Protein AF-A0A7Y2W8E3-F1 (afdb_monomer_lite)

Foldseek 3Di:
DDDDDDPPPDPPVVVVVVVVVVVVVVVVVVVVVPPPDDDPVPDDPVVCVVVCVVVPDDDDDDDPVVD

Radius of gyration: 23.61 Å; chains: 1; bounding box: 50×29×66 Å

Structure (mmCIF, N/CA/C/O backbone):
data_AF-A0A7Y2W8E3-F1
#
_entry.id   AF-A0A7Y2W8E3-F1
#
loop_
_atom_site.group_PDB
_atom_site.id
_atom_site.type_symbol
_atom_site.label_atom_id
_atom_site.label_alt_id
_atom_site.label_comp_id
_atom_site.label_asym_id
_atom_site.label_entity_id
_atom_site.label_seq_id
_atom_site.pdbx_PDB_ins_code
_atom_site.Cartn_x
_atom_site.Cartn_y
_atom_site.Cartn_z
_atom_site.occupancy
_atom_site.B_iso_or_equiv
_atom_site.auth_seq_id
_atom_site.auth_comp_id
_atom_site.auth_asym_id
_atom_site.auth_atom_id
_atom_site.pdbx_PDB_model_num
ATOM 1 N N . MET A 1 1 ? -32.052 10.147 52.852 1.00 47.44 1 MET A N 1
ATOM 2 C CA . MET A 1 1 ? -31.304 10.002 51.588 1.00 47.44 1 MET A CA 1
ATOM 3 C C . MET A 1 1 ? -31.874 8.776 50.912 1.00 47.44 1 MET A C 1
ATOM 5 O O . MET A 1 1 ? -31.581 7.684 51.378 1.00 47.44 1 MET A O 1
ATOM 9 N N . ASP A 1 2 ? -32.756 8.957 49.931 1.00 56.97 2 ASP A N 1
ATOM 10 C CA . ASP A 1 2 ? -33.380 7.836 49.222 1.00 56.97 2 ASP A CA 1
ATOM 11 C C . ASP A 1 2 ? -32.585 7.509 47.963 1.00 56.97 2 ASP A C 1
ATOM 13 O O . ASP A 1 2 ? -32.364 8.355 47.094 1.00 56.97 2 ASP A O 1
ATOM 17 N N . CYS A 1 3 ? -32.116 6.267 47.900 1.00 62.28 3 CYS A N 1
ATOM 18 C CA . CYS A 1 3 ? -31.438 5.717 46.741 1.00 62.28 3 CYS A CA 1
ATOM 19 C C . CYS A 1 3 ? -32.494 5.250 45.738 1.00 62.28 3 CYS A C 1
ATOM 21 O O . CYS A 1 3 ? -33.185 4.259 45.968 1.00 62.28 3 CYS A O 1
ATOM 23 N N . HIS A 1 4 ? -32.601 5.945 44.610 1.00 55.62 4 HIS A N 1
ATOM 24 C CA . HIS A 1 4 ? -33.416 5.493 43.490 1.00 55.62 4 HIS A CA 1
ATOM 25 C C . HIS A 1 4 ? -32.624 4.460 42.674 1.00 55.62 4 HIS A C 1
ATOM 27 O O . HIS A 1 4 ? -31.616 4.788 42.050 1.00 55.62 4 HIS A O 1
ATOM 33 N N . VAL A 1 5 ? -33.071 3.202 42.700 1.00 69.44 5 VAL A N 1
ATOM 34 C CA . VAL A 1 5 ? -32.619 2.156 41.772 1.00 69.44 5 VAL A CA 1
ATOM 35 C C . VAL A 1 5 ? -33.094 2.529 40.369 1.00 69.44 5 VAL A C 1
ATOM 37 O O . VAL A 1 5 ? -34.283 2.734 40.137 1.00 69.44 5 VAL A O 1
ATOM 40 N N . ILE A 1 6 ? -32.151 2.650 39.438 1.00 66.31 6 ILE A N 1
ATOM 41 C CA . ILE A 1 6 ? -32.438 2.875 38.023 1.00 66.31 6 ILE A CA 1
ATOM 42 C C . ILE A 1 6 ? -32.934 1.542 37.460 1.00 66.31 6 ILE A C 1
ATOM 44 O O . ILE A 1 6 ? -32.146 0.615 37.285 1.00 66.31 6 ILE A O 1
ATOM 48 N N . GLU A 1 7 ? -34.237 1.424 37.202 1.00 61.81 7 GLU A N 1
ATOM 49 C CA . GLU A 1 7 ? -34.776 0.266 36.493 1.00 61.81 7 GLU A CA 1
ATOM 50 C C . GLU A 1 7 ? -34.272 0.248 35.042 1.00 61.81 7 GLU A C 1
ATOM 52 O O . GLU A 1 7 ? -34.421 1.215 34.288 1.00 61.81 7 GLU A O 1
ATOM 57 N N . GLU A 1 8 ? -33.667 -0.872 34.642 1.00 56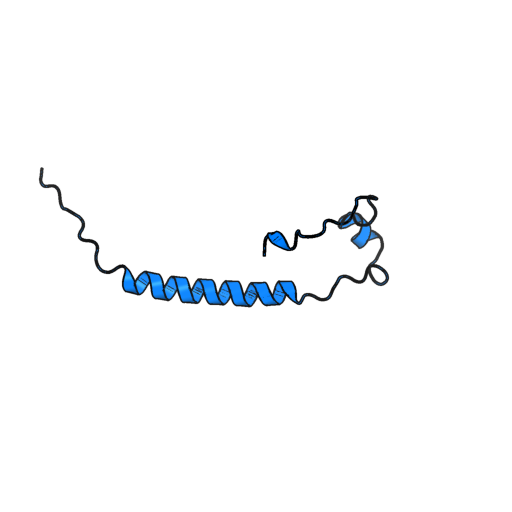.41 8 GLU A N 1
ATOM 58 C CA . GLU A 1 8 ? -33.192 -1.130 33.283 1.00 56.41 8 GLU A CA 1
ATOM 59 C C . GLU A 1 8 ? -34.374 -1.300 32.314 1.00 56.41 8 GLU A C 1
ATOM 61 O O . GLU A 1 8 ? -34.815 -2.399 31.968 1.00 56.41 8 GLU A O 1
ATOM 66 N N . GLY A 1 9 ? -34.898 -0.176 31.833 1.00 57.91 9 GLY A N 1
ATOM 67 C CA . GLY A 1 9 ? -35.879 -0.137 30.757 1.00 57.91 9 GLY A CA 1
ATOM 68 C C . GLY A 1 9 ? -35.308 -0.671 29.436 1.00 57.91 9 GLY A C 1
ATOM 69 O O . GLY A 1 9 ? -34.656 0.055 28.693 1.00 57.91 9 GLY A O 1
ATOM 70 N N . ARG A 1 10 ? -35.619 -1.936 29.121 1.00 57.50 10 ARG A N 1
ATOM 71 C CA . ARG A 1 10 ? -35.631 -2.566 27.778 1.00 57.50 10 ARG A CA 1
ATOM 72 C C . ARG A 1 10 ? -34.364 -2.372 26.912 1.00 57.50 10 ARG A C 1
ATOM 74 O O . ARG A 1 10 ? -34.338 -1.519 26.022 1.00 57.50 10 ARG A O 1
ATOM 81 N N . PRO A 1 11 ? -33.378 -3.285 26.989 1.00 55.38 11 PRO A N 1
ATOM 82 C CA . PRO A 1 11 ? -32.217 -3.274 26.089 1.00 55.38 11 PRO A CA 1
ATOM 83 C C . PRO A 1 11 ? -32.534 -3.666 24.627 1.00 55.38 11 PRO A C 1
ATOM 85 O O . PRO A 1 11 ? -31.701 -3.479 23.739 1.00 55.38 11 PRO A O 1
ATOM 88 N N . GLN A 1 12 ? -33.732 -4.185 24.328 1.00 55.03 12 GLN A N 1
ATOM 89 C CA . GLN A 1 12 ? -34.036 -4.824 23.037 1.00 55.03 12 GLN A CA 1
ATOM 90 C C . GLN A 1 12 ? -34.029 -3.873 21.823 1.00 55.03 12 GLN A C 1
ATOM 92 O O . GLN A 1 12 ? -33.605 -4.283 20.741 1.00 55.03 12 GLN A O 1
ATOM 97 N N . GLN A 1 13 ? -34.452 -2.609 21.966 1.00 57.84 13 GLN A N 1
ATOM 98 C CA . GLN A 1 13 ? -34.493 -1.666 20.833 1.00 57.84 13 GLN A CA 1
ATOM 99 C C . GLN A 1 13 ? -33.103 -1.139 20.440 1.00 57.84 13 GLN A C 1
ATOM 101 O O . GLN A 1 13 ? -32.825 -0.995 19.249 1.00 57.84 13 GLN A O 1
ATOM 106 N 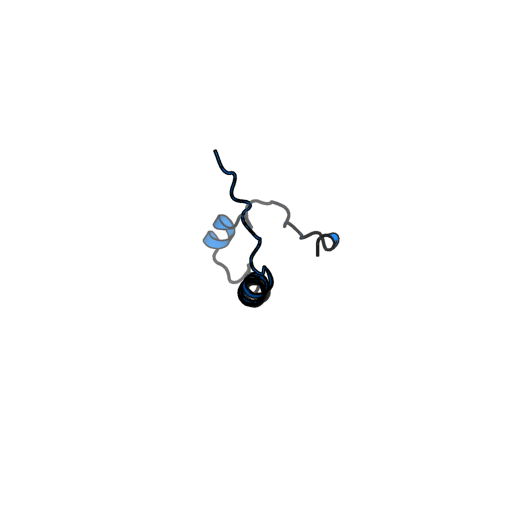N . ARG A 1 14 ? -32.196 -0.920 21.406 1.00 58.94 14 ARG A N 1
ATOM 107 C CA . ARG A 1 14 ? -30.810 -0.488 21.129 1.00 58.94 14 ARG A CA 1
ATOM 108 C C . ARG A 1 14 ? -30.064 -1.533 20.301 1.00 58.94 14 ARG A C 1
ATOM 110 O O . ARG A 1 14 ? -29.441 -1.186 19.301 1.00 58.94 14 ARG A O 1
ATOM 117 N N . ILE A 1 15 ? -30.192 -2.811 20.662 1.00 65.50 15 ILE A N 1
ATOM 118 C CA . ILE A 1 15 ? -29.492 -3.931 20.008 1.00 65.50 15 ILE A CA 1
ATOM 119 C C . ILE A 1 15 ? -29.839 -4.024 18.509 1.00 65.50 15 ILE A C 1
ATOM 121 O O . ILE A 1 15 ? -28.958 -4.247 17.677 1.00 65.50 15 ILE A O 1
ATOM 125 N N . GLN A 1 16 ? -31.105 -3.793 18.145 1.00 67.38 16 GLN A N 1
ATOM 126 C CA . GLN A 1 16 ? -31.579 -3.833 16.754 1.00 67.38 16 GLN A CA 1
ATOM 127 C C . GLN A 1 16 ? -30.911 -2.761 15.877 1.00 67.38 16 GLN A C 1
ATOM 129 O O . GLN A 1 16 ? -30.513 -3.039 14.745 1.00 67.38 16 GLN A O 1
ATOM 134 N N . ILE A 1 17 ? -30.755 -1.542 16.398 1.00 76.19 17 ILE A N 1
ATOM 135 C CA . ILE A 1 17 ? -30.190 -0.411 15.646 1.00 76.19 17 ILE A CA 1
ATOM 136 C C . ILE A 1 17 ? -28.680 -0.599 15.463 1.00 76.19 17 ILE A C 1
ATOM 138 O O . ILE A 1 17 ? -28.178 -0.466 14.345 1.00 76.19 17 ILE A O 1
ATOM 142 N N . PHE A 1 18 ? -27.967 -1.007 16.521 1.00 75.69 18 PHE A N 1
ATOM 143 C CA . PHE A 1 18 ? -26.534 -1.313 16.437 1.00 75.69 18 PHE A CA 1
ATOM 144 C C . PHE A 1 18 ? -26.239 -2.422 15.423 1.00 75.69 18 PHE A C 1
ATOM 146 O O . PHE A 1 18 ? -25.280 -2.320 14.659 1.00 75.69 18 PHE A O 1
ATOM 153 N N . ARG A 1 19 ? -27.103 -3.440 15.336 1.00 74.50 19 ARG A N 1
ATOM 154 C CA . ARG A 1 19 ? -26.964 -4.524 14.357 1.00 74.50 19 ARG A CA 1
ATOM 155 C C . ARG A 1 19 ? -27.108 -4.040 12.907 1.00 74.50 19 ARG A C 1
ATOM 157 O O . ARG A 1 19 ? -26.385 -4.524 12.037 1.00 74.50 19 ARG A O 1
ATOM 164 N N . ARG A 1 20 ? -27.991 -3.070 12.632 1.00 75.44 20 ARG A N 1
ATOM 165 C CA . ARG A 1 20 ? -28.139 -2.476 11.285 1.00 75.44 20 ARG A CA 1
ATOM 166 C C . ARG A 1 20 ? -26.914 -1.653 10.893 1.00 75.44 20 ARG A C 1
ATOM 168 O O . ARG A 1 20 ? -26.438 -1.788 9.771 1.00 75.44 20 ARG A O 1
ATOM 175 N N . ILE A 1 21 ? -26.375 -0.863 11.823 1.00 81.25 21 ILE A N 1
ATOM 176 C CA . ILE A 1 21 ? -25.163 -0.063 11.592 1.00 81.25 21 ILE A CA 1
ATOM 177 C C . ILE A 1 21 ? -23.951 -0.977 11.354 1.00 81.25 21 ILE A C 1
ATOM 179 O O . ILE A 1 21 ? -23.215 -0.783 10.388 1.00 81.25 21 ILE A O 1
ATOM 183 N N . ALA A 1 22 ? -23.789 -2.022 12.170 1.00 78.50 22 ALA A N 1
ATOM 184 C CA . ALA A 1 22 ? -22.719 -3.005 12.005 1.00 78.50 22 ALA A CA 1
ATOM 185 C C . ALA A 1 22 ? -22.793 -3.729 10.647 1.00 78.50 22 ALA A C 1
ATOM 187 O O . ALA A 1 22 ? -21.778 -3.886 9.973 1.00 78.50 22 ALA A O 1
ATOM 188 N N . SER A 1 23 ? -23.995 -4.114 10.202 1.00 71.50 23 SER A N 1
ATOM 189 C CA . SER A 1 23 ? -24.205 -4.733 8.885 1.00 71.50 23 SER A CA 1
ATOM 190 C C . SER A 1 23 ? -23.837 -3.802 7.722 1.00 71.50 23 SER A C 1
ATOM 192 O O . SER A 1 23 ? -23.270 -4.256 6.724 1.00 71.50 23 SER A O 1
ATOM 194 N N . TRP A 1 24 ? -24.105 -2.501 7.852 1.00 73.94 24 TRP A N 1
ATOM 195 C CA . TRP A 1 24 ? -23.752 -1.501 6.842 1.00 73.94 24 TRP A CA 1
ATOM 196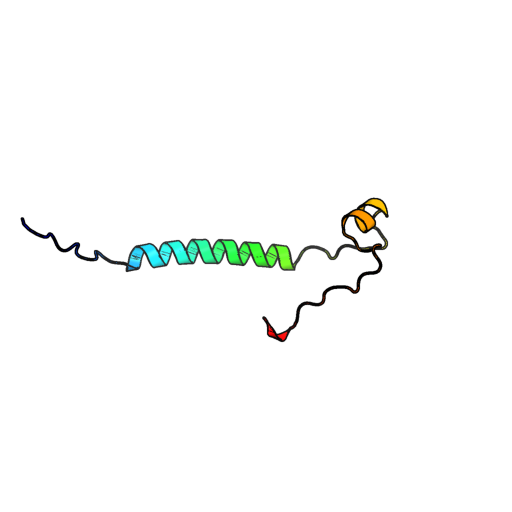 C C . TRP A 1 24 ? -22.233 -1.317 6.726 1.00 73.94 24 TRP A C 1
ATOM 198 O O . TRP A 1 24 ? -21.689 -1.329 5.622 1.00 73.94 24 TRP A O 1
ATOM 208 N N . LEU A 1 25 ? -21.538 -1.247 7.866 1.00 75.38 25 LEU A N 1
ATOM 209 C CA . LEU A 1 25 ? -20.074 -1.165 7.915 1.00 75.38 25 LEU A CA 1
ATOM 210 C C . LEU A 1 25 ? -19.407 -2.438 7.374 1.00 75.38 25 LEU A C 1
ATOM 212 O O . LEU A 1 25 ? -18.472 -2.347 6.579 1.00 75.38 25 LEU A O 1
ATOM 216 N N . ALA A 1 26 ?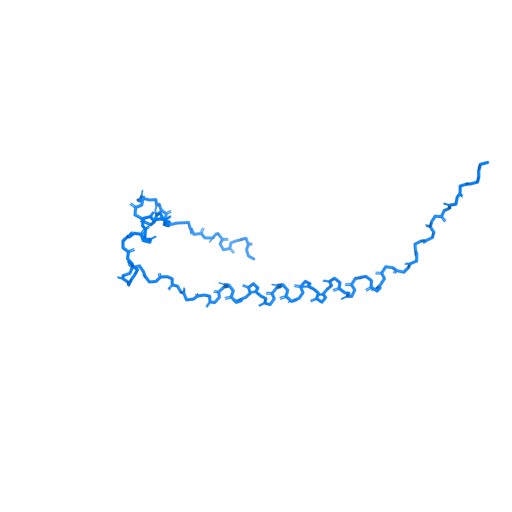 -19.925 -3.620 7.722 1.00 71.25 26 ALA A N 1
ATOM 217 C CA . ALA A 1 26 ? -19.425 -4.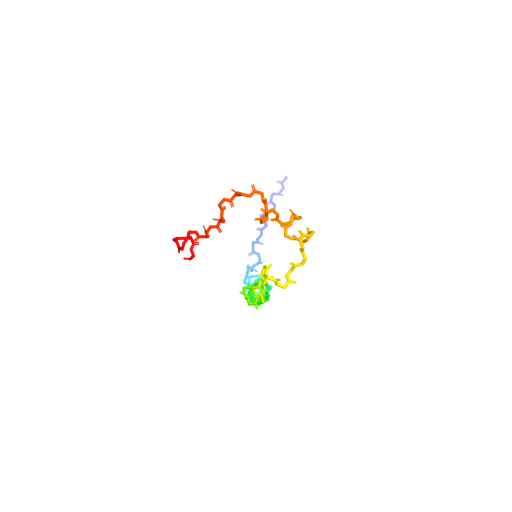894 7.202 1.00 71.25 26 ALA A CA 1
ATOM 218 C C . ALA A 1 26 ? -19.603 -5.016 5.676 1.00 71.25 26 ALA A C 1
ATOM 220 O O . ALA A 1 26 ? -18.709 -5.496 4.981 1.00 71.25 26 ALA A O 1
ATOM 221 N N . SER A 1 27 ? -20.720 -4.514 5.137 1.00 65.31 27 SER A N 1
ATOM 222 C CA . SER A 1 27 ? -20.958 -4.472 3.685 1.00 65.31 27 SER A CA 1
ATOM 223 C C . SER A 1 27 ? -20.013 -3.495 2.970 1.00 65.31 27 SER A C 1
ATOM 225 O O . SER A 1 27 ? -19.616 -3.732 1.830 1.00 65.31 27 SER A O 1
ATOM 227 N N . GLY A 1 28 ? -19.620 -2.405 3.639 1.00 63.75 28 GLY A N 1
ATOM 228 C CA . GLY A 1 28 ? -18.591 -1.485 3.151 1.00 63.75 28 GLY A CA 1
ATOM 229 C C . GLY A 1 28 ? -17.198 -2.120 3.111 1.00 63.75 28 GLY A C 1
ATOM 230 O O . GLY A 1 28 ? -16.462 -1.913 2.148 1.00 63.75 28 GLY A O 1
ATOM 231 N N . ALA A 1 29 ? -16.859 -2.949 4.102 1.00 64.12 29 ALA A N 1
ATOM 232 C CA . ALA A 1 29 ? -15.568 -3.634 4.181 1.00 64.12 29 ALA A CA 1
ATOM 233 C C . ALA A 1 29 ? -15.346 -4.661 3.050 1.00 64.12 29 ALA A C 1
ATOM 235 O O . ALA A 1 29 ? -14.228 -4.779 2.549 1.00 64.12 29 ALA A O 1
ATOM 236 N N . ASP A 1 30 ? -16.393 -5.353 2.575 1.00 62.50 30 ASP A N 1
ATOM 237 C CA . ASP A 1 30 ? -16.267 -6.258 1.413 1.00 62.50 30 ASP A CA 1
ATOM 238 C C . ASP A 1 30 ? -15.862 -5.503 0.137 1.00 62.50 30 ASP A C 1
ATOM 240 O O . ASP A 1 30 ? -15.115 -6.013 -0.698 1.00 62.50 30 ASP A O 1
ATOM 244 N N . ARG A 1 31 ? -16.271 -4.234 0.016 1.00 61.62 31 ARG A N 1
ATOM 245 C CA . ARG A 1 31 ? -15.866 -3.379 -1.104 1.00 61.62 31 ARG A CA 1
ATOM 246 C C . ARG A 1 31 ? -14.365 -3.073 -1.077 1.00 61.62 31 ARG A C 1
ATOM 248 O O . ARG A 1 31 ? -13.751 -3.039 -2.137 1.00 61.62 31 ARG A O 1
ATOM 255 N N . PHE A 1 32 ? -13.770 -2.926 0.109 1.00 61.88 32 PHE A N 1
ATOM 256 C CA . PHE A 1 32 ? -12.316 -2.782 0.261 1.00 61.88 32 PHE A CA 1
ATOM 257 C C . PHE A 1 32 ? -11.566 -4.082 -0.059 1.00 61.88 32 PHE A C 1
ATOM 259 O O . PHE A 1 32 ? -10.493 -4.026 -0.651 1.00 61.88 32 PHE A O 1
ATOM 266 N N . ARG A 1 33 ? -12.154 -5.254 0.227 1.00 62.91 33 ARG A N 1
ATOM 267 C CA . ARG A 1 33 ? -11.586 -6.554 -0.189 1.00 62.91 33 ARG A CA 1
ATOM 268 C C . ARG A 1 33 ? -11.558 -6.753 -1.704 1.00 62.91 33 ARG A C 1
ATOM 270 O O . ARG A 1 33 ? -10.727 -7.507 -2.198 1.00 62.91 33 ARG A O 1
ATOM 277 N N . ARG A 1 34 ? -12.467 -6.104 -2.438 1.00 62.91 34 ARG A N 1
ATOM 278 C CA . ARG A 1 34 ? -12.569 -6.187 -3.906 1.00 62.91 34 ARG A CA 1
ATOM 279 C C . ARG A 1 34 ? -11.883 -5.036 -4.637 1.00 62.91 34 ARG A C 1
ATOM 281 O O . ARG A 1 34 ? -12.129 -4.856 -5.830 1.00 62.91 34 ARG A O 1
ATOM 288 N N . LEU A 1 35 ? -11.060 -4.240 -3.954 1.00 64.88 35 LEU A N 1
ATOM 289 C CA . LEU A 1 35 ? -10.278 -3.219 -4.641 1.00 64.88 35 LEU A CA 1
ATOM 290 C C . LEU A 1 35 ? -9.378 -3.880 -5.698 1.00 64.88 35 LEU A C 1
ATOM 292 O O . LEU A 1 35 ? -8.830 -4.959 -5.448 1.00 64.88 35 LEU A O 1
ATOM 296 N N . PRO A 1 36 ? -9.244 -3.265 -6.888 1.00 70.69 36 PRO A N 1
ATOM 297 C CA . PRO A 1 36 ? -8.340 -3.768 -7.907 1.00 70.69 36 PRO A CA 1
ATOM 298 C C . PRO A 1 36 ? -6.942 -3.871 -7.302 1.00 70.69 36 PRO A C 1
ATOM 300 O O . PRO A 1 36 ? -6.459 -2.935 -6.661 1.00 70.69 36 PRO A O 1
ATOM 303 N N . ARG A 1 37 ? -6.308 -5.034 -7.475 1.00 76.88 37 ARG A N 1
ATOM 304 C CA . ARG A 1 37 ? -4.917 -5.227 -7.066 1.00 76.88 37 ARG A CA 1
ATOM 305 C C . ARG A 1 37 ? -4.067 -4.159 -7.748 1.00 76.88 37 ARG A C 1
ATOM 307 O O . ARG A 1 37 ? -4.216 -3.933 -8.947 1.00 76.88 37 ARG A O 1
ATOM 314 N N . LEU A 1 38 ? -3.206 -3.501 -6.977 1.00 81.31 38 LEU A N 1
ATOM 315 C CA . LEU A 1 38 ? -2.276 -2.520 -7.516 1.00 81.31 38 LEU A CA 1
ATOM 316 C C . LEU A 1 38 ? -1.320 -3.231 -8.479 1.00 81.31 38 LEU A C 1
ATOM 318 O O . LEU A 1 38 ? -0.541 -4.085 -8.061 1.00 81.31 38 LEU A O 1
ATOM 322 N N . ASP A 1 39 ? -1.392 -2.887 -9.762 1.00 84.69 39 ASP A N 1
ATOM 323 C CA . ASP A 1 39 ? -0.447 -3.387 -10.754 1.00 84.69 39 ASP A CA 1
ATOM 324 C C . ASP A 1 39 ? 0.876 -2.626 -10.630 1.00 84.69 39 ASP A C 1
ATOM 326 O O . ASP A 1 39 ? 0.979 -1.447 -10.975 1.00 84.69 39 ASP A O 1
ATOM 330 N N . LEU A 1 40 ? 1.901 -3.314 -10.130 1.00 83.06 40 LEU A N 1
ATOM 331 C CA . LEU A 1 40 ? 3.239 -2.759 -9.940 1.00 83.06 40 LEU A CA 1
ATOM 332 C C . LEU A 1 40 ? 3.947 -2.435 -11.266 1.00 83.06 40 LEU A C 1
ATOM 334 O O . LEU A 1 40 ? 4.851 -1.597 -11.280 1.00 83.06 40 LEU A O 1
ATOM 338 N N . ASN A 1 41 ? 3.547 -3.055 -12.379 1.00 87.44 41 ASN A N 1
ATOM 339 C CA . ASN A 1 41 ? 4.124 -2.757 -13.690 1.00 87.44 41 ASN A CA 1
ATOM 340 C C . ASN A 1 41 ? 3.545 -1.464 -14.271 1.00 87.44 41 ASN A C 1
ATOM 342 O O . ASN A 1 41 ? 4.274 -0.681 -14.877 1.00 87.44 41 ASN A O 1
ATOM 346 N N . ALA A 1 42 ? 2.250 -1.222 -14.055 1.00 89.88 42 ALA A N 1
ATOM 347 C CA . ALA A 1 42 ? 1.582 0.004 -14.483 1.00 89.88 42 ALA A CA 1
ATOM 348 C C . ALA A 1 42 ? 1.827 1.189 -13.528 1.00 89.88 42 ALA A C 1
ATOM 350 O O . ALA A 1 42 ? 1.756 2.347 -13.944 1.00 89.88 42 ALA A O 1
ATOM 351 N N . ALA A 1 43 ? 2.099 0.924 -12.245 1.00 91.00 43 ALA A N 1
ATOM 352 C CA . ALA A 1 43 ? 2.307 1.964 -11.244 1.00 91.00 43 ALA A CA 1
ATOM 353 C C . ALA A 1 43 ? 3.642 2.720 -11.449 1.00 91.00 43 ALA A C 1
ATOM 355 O O . ALA A 1 43 ? 4.695 2.086 -11.591 1.00 91.00 43 ALA A O 1
ATOM 356 N N . PRO A 1 44 ? 3.644 4.069 -11.376 1.00 92.75 44 PRO A N 1
ATOM 357 C CA . PRO A 1 44 ? 4.869 4.866 -11.408 1.00 92.75 44 PRO A CA 1
ATOM 358 C C . PRO A 1 44 ? 5.821 4.534 -10.254 1.00 92.75 44 PRO A C 1
ATOM 360 O O . PRO A 1 44 ? 5.388 4.270 -9.131 1.00 92.75 44 PRO A O 1
ATOM 363 N N . ASP A 1 45 ? 7.129 4.650 -10.493 1.00 91.12 45 ASP A N 1
ATOM 364 C CA . ASP A 1 45 ? 8.162 4.352 -9.489 1.00 91.12 45 ASP A CA 1
ATOM 365 C C . ASP A 1 45 ? 8.022 5.181 -8.215 1.00 91.12 45 ASP A C 1
ATOM 367 O O . ASP A 1 45 ? 8.234 4.663 -7.124 1.00 91.12 45 ASP A O 1
ATOM 371 N N . ARG A 1 46 ? 7.578 6.439 -8.328 1.00 91.62 46 ARG A N 1
ATOM 372 C CA . ARG A 1 46 ? 7.290 7.282 -7.162 1.00 91.62 46 ARG A CA 1
ATOM 373 C C . ARG A 1 46 ? 6.267 6.632 -6.227 1.00 91.62 46 ARG A C 1
ATOM 375 O O . ARG A 1 46 ? 6.516 6.539 -5.035 1.00 91.62 46 ARG A O 1
ATOM 382 N N . VAL A 1 47 ? 5.161 6.129 -6.775 1.00 90.06 47 VAL A N 1
ATOM 383 C CA . VAL A 1 47 ? 4.100 5.480 -5.989 1.00 90.06 47 VAL A CA 1
ATOM 384 C C . VAL A 1 47 ? 4.623 4.199 -5.342 1.00 90.06 47 VAL A C 1
ATOM 386 O O . VAL A 1 47 ? 4.337 3.931 -4.179 1.00 90.06 47 VAL A O 1
ATOM 389 N N . LYS A 1 48 ? 5.440 3.425 -6.065 1.00 90.44 48 LYS A N 1
ATOM 390 C CA . LYS A 1 48 ? 6.057 2.202 -5.531 1.00 90.44 48 LYS A CA 1
ATOM 391 C C . LYS A 1 48 ? 7.028 2.491 -4.382 1.00 90.44 48 LYS A C 1
ATOM 393 O O . LYS A 1 48 ? 7.037 1.729 -3.418 1.00 90.44 48 LYS A O 1
ATOM 398 N N . ARG A 1 49 ? 7.806 3.582 -4.458 1.00 90.62 49 ARG A N 1
ATOM 399 C CA . ARG A 1 49 ? 8.680 4.039 -3.358 1.00 90.62 49 ARG A CA 1
ATOM 400 C C . ARG A 1 49 ? 7.871 4.506 -2.155 1.00 90.62 49 ARG A C 1
ATOM 402 O O . ARG A 1 49 ? 8.173 4.087 -1.048 1.00 90.62 49 ARG A O 1
ATOM 409 N N . ASP A 1 50 ? 6.832 5.309 -2.371 1.00 91.81 50 ASP A N 1
ATOM 410 C CA . ASP A 1 50 ? 6.000 5.840 -1.282 1.00 91.81 50 ASP A CA 1
ATOM 411 C C . ASP A 1 50 ? 5.272 4.719 -0.513 1.00 91.81 50 ASP A C 1
ATOM 413 O O . ASP A 1 50 ? 5.063 4.817 0.693 1.00 91.81 50 ASP A O 1
ATOM 417 N N . LEU A 1 51 ? 4.921 3.628 -1.202 1.00 87.56 51 LEU A N 1
ATOM 418 C CA . LEU A 1 51 ? 4.325 2.426 -0.607 1.00 87.56 51 LEU A CA 1
ATOM 419 C C . LEU A 1 51 ? 5.357 1.432 -0.041 1.00 87.56 51 LEU A C 1
ATOM 421 O O . LEU A 1 51 ? 4.966 0.402 0.504 1.00 87.56 51 LEU A O 1
ATOM 425 N N . GLY A 1 52 ? 6.656 1.705 -0.183 1.00 88.81 52 GLY A N 1
ATOM 426 C CA . GLY A 1 52 ? 7.728 0.851 0.333 1.00 88.81 52 GLY A CA 1
ATOM 427 C C . GLY A 1 52 ? 7.959 -0.449 -0.446 1.00 88.81 52 GLY A C 1
ATOM 428 O O . GLY A 1 52 ? 8.724 -1.303 -0.003 1.00 88.81 52 GLY A O 1
ATOM 429 N N . PHE A 1 53 ? 7.362 -0.618 -1.633 1.00 87.19 53 PHE A N 1
ATOM 430 C CA . PHE A 1 53 ? 7.604 -1.801 -2.478 1.00 87.19 53 PHE A CA 1
ATOM 431 C C . PHE A 1 53 ? 9.049 -1.882 -2.984 1.00 87.19 53 PHE A C 1
ATOM 433 O O . PHE A 1 53 ? 9.521 -2.958 -3.340 1.00 87.19 53 PHE A O 1
ATOM 440 N N . LEU A 1 54 ? 9.748 -0.745 -3.031 1.00 88.38 54 LEU A N 1
ATOM 441 C CA . LEU A 1 54 ? 11.145 -0.655 -3.458 1.00 88.38 54 LEU A CA 1
ATOM 442 C C . LEU A 1 54 ? 12.138 -0.646 -2.286 1.00 88.38 54 LEU A C 1
ATOM 444 O O . LEU A 1 54 ? 13.334 -0.478 -2.512 1.00 88.38 54 LEU A O 1
ATOM 448 N N . ASP A 1 55 ? 11.669 -0.865 -1.055 1.00 89.25 55 ASP A N 1
ATOM 449 C CA . ASP A 1 55 ? 12.520 -0.860 0.143 1.00 89.25 55 ASP A CA 1
ATOM 450 C C . ASP A 1 55 ? 13.232 -2.204 0.380 1.00 89.25 55 ASP A C 1
ATOM 452 O O . ASP A 1 55 ? 13.976 -2.348 1.348 1.00 89.25 55 ASP A O 1
ATOM 456 N N . GLY A 1 56 ? 12.995 -3.206 -0.476 1.00 87.62 56 GLY A N 1
ATOM 457 C CA . GLY A 1 56 ? 13.592 -4.542 -0.351 1.00 87.62 56 GLY A CA 1
ATOM 458 C C . GLY A 1 56 ? 13.077 -5.346 0.846 1.00 87.62 56 GLY A C 1
ATOM 459 O O . GLY A 1 56 ? 13.710 -6.317 1.249 1.00 87.62 56 GLY A O 1
ATOM 460 N N . ARG A 1 57 ? 11.949 -4.934 1.436 1.00 83.38 57 ARG A N 1
ATOM 461 C CA . ARG A 1 57 ? 11.276 -5.673 2.507 1.00 83.38 57 ARG A CA 1
ATOM 462 C C . ARG A 1 57 ? 10.456 -6.813 1.919 1.00 83.38 57 ARG A C 1
ATOM 464 O O . ARG A 1 57 ? 9.820 -6.644 0.879 1.00 83.38 57 ARG A O 1
ATOM 471 N N . ASP A 1 58 ? 10.424 -7.937 2.625 1.00 82.88 58 ASP A N 1
ATOM 472 C CA . ASP A 1 58 ? 9.546 -9.038 2.250 1.00 82.88 58 ASP A CA 1
ATOM 473 C C . ASP A 1 58 ? 8.072 -8.600 2.326 1.00 82.88 58 ASP A C 1
ATOM 475 O O . ASP A 1 58 ? 7.679 -7.923 3.286 1.00 82.88 58 ASP A O 1
ATOM 479 N N . PRO A 1 59 ? 7.239 -8.969 1.333 1.00 79.75 59 PRO A N 1
ATOM 480 C CA . PRO A 1 59 ? 5.807 -8.723 1.391 1.00 79.75 59 PRO A CA 1
ATOM 481 C C . PRO A 1 59 ? 5.200 -9.333 2.655 1.00 79.75 59 PRO A C 1
ATOM 483 O O . PRO A 1 59 ? 5.447 -10.494 2.984 1.00 79.75 59 PRO A O 1
ATOM 486 N N . TYR A 1 60 ? 4.364 -8.564 3.348 1.00 77.50 60 TYR A N 1
ATOM 487 C CA . TYR A 1 60 ? 3.574 -9.098 4.449 1.00 77.50 60 TYR A CA 1
ATOM 488 C C . TYR A 1 60 ? 2.429 -9.947 3.887 1.00 77.50 60 TYR A C 1
ATOM 490 O O . TYR A 1 60 ? 1.556 -9.434 3.184 1.00 77.50 60 TYR A O 1
ATOM 498 N N . TYR A 1 61 ? 2.434 -11.241 4.199 1.00 76.88 61 TYR A N 1
ATOM 499 C CA . TYR A 1 61 ? 1.320 -12.143 3.923 1.00 76.88 61 TYR A CA 1
ATOM 500 C C . TYR A 1 61 ? 0.437 -12.216 5.170 1.00 76.88 61 TYR A C 1
ATOM 502 O O . TYR A 1 61 ? 0.938 -12.470 6.265 1.00 76.88 61 TYR A O 1
ATOM 510 N N . GLU A 1 62 ? -0.868 -11.987 5.016 1.00 75.69 62 GLU A N 1
ATOM 511 C CA . GLU A 1 62 ? -1.819 -12.241 6.100 1.00 75.69 62 GLU A CA 1
ATOM 512 C C . GLU A 1 62 ? -1.798 -13.738 6.445 1.00 75.69 62 GLU A C 1
ATOM 514 O O . GLU A 1 62 ? -1.871 -14.591 5.559 1.00 75.69 62 GLU A O 1
ATOM 519 N N . ASP A 1 63 ? -1.677 -14.067 7.732 1.00 80.88 63 ASP A N 1
ATOM 520 C CA . ASP A 1 63 ? -1.752 -15.453 8.190 1.00 80.88 63 ASP A CA 1
ATOM 521 C C . ASP A 1 63 ? -3.216 -15.908 8.076 1.00 80.88 63 ASP A C 1
ATOM 523 O O . ASP A 1 63 ? -4.087 -15.436 8.811 1.00 80.88 63 ASP A O 1
ATOM 527 N N . GLU A 1 64 ? -3.496 -16.827 7.145 1.00 69.38 64 GLU A N 1
ATOM 528 C CA . GLU A 1 64 ? -4.832 -17.392 6.857 1.00 69.38 64 GLU A CA 1
ATOM 529 C C . GLU A 1 64 ? -5.541 -1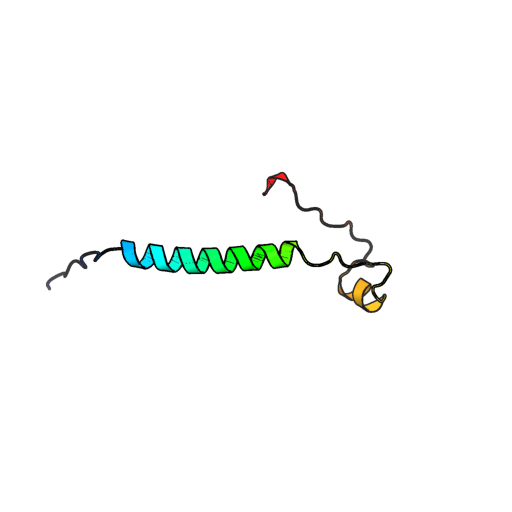7.943 8.114 1.00 69.38 64 GLU A C 1
ATOM 531 O O . GLU A 1 64 ? -6.753 -18.134 8.128 1.00 69.38 64 GLU A O 1
ATOM 536 N N . ARG A 1 65 ? -4.795 -18.173 9.201 1.00 65.19 65 ARG A N 1
ATOM 537 C CA . ARG A 1 65 ? -5.291 -18.667 10.494 1.00 65.19 65 ARG A CA 1
ATOM 538 C C . ARG A 1 65 ? -6.022 -17.623 11.340 1.00 65.19 65 ARG A C 1
ATOM 540 O O . ARG A 1 65 ? -6.602 -17.991 12.358 1.00 65.19 65 ARG A O 1
ATOM 547 N N . MET A 1 66 ? -5.961 -16.343 10.973 1.00 58.03 66 MET A N 1
ATOM 548 C CA . MET A 1 66 ? -6.622 -15.249 11.703 1.00 58.03 66 MET A CA 1
ATOM 549 C C . MET A 1 66 ? -7.979 -14.843 11.101 1.00 58.03 66 MET A C 1
ATOM 551 O O . MET A 1 66 ? -8.555 -13.842 11.535 1.00 58.03 66 MET A O 1
ATOM 555 N N . ARG A 1 67 ? -8.482 -15.584 10.104 1.00 56.28 67 ARG A N 1
ATOM 556 C CA . ARG A 1 67 ? -9.735 -15.289 9.398 1.00 56.28 67 ARG A CA 1
ATOM 557 C C . ARG A 1 67 ? -10.927 -16.101 9.895 1.00 56.28 67 ARG A C 1
ATOM 559 O O . ARG A 1 67 ? -10.758 -17.305 10.177 1.00 56.28 67 ARG A O 1
#

Organism: NCBI:txid1076926

Secondary structure (DSSP, 8-state):
----------THHHHHHHHHHHHHHHHHHHHHHTSPP--TTTS-HHHHHHTTTTTTPPPPPP-GGG-

Sequence (67 aa):
MDCHVIEEGRPQQRIQIFRRIASWLASGADRFRRLPRLDLNAAPDRVKRDLGFLDGRDPYYEDERMR

pLDDT: mean 73.33, std 12.32, range [47.44, 92.75]